Protein AF-W4K1B4-F1 (afdb_monomer)

Sequence (80 aa):
MYRMAVLAMCCSDTSLDIGKCVMLAIVHDLAEAQVGDIAPREGIPKAEKRRLEAEAMHNFVHEMLHDSPAAQKIHSLWQA

Secondary structure (DSSP, 8-state):
-HHHHHHHHT---TTS-HHHHHHHHHHTTTTHHHH----GGG---HHHHHHHHHHHHHIIIIIISTT-HHHHHHHHHHT-

Radius of gyration: 14.09 Å; Cα contacts (8 Å, |Δi|>4): 68; chains: 1; bounding box: 34×25×36 Å

Mean predicted aligned error: 2.71 Å

pLDDT: mean 96.11, std 2.52, range [85.81, 98.38]

Nearest PDB structures (foldseek):
  4l1j-assembly1_A  TM=9.220E-01  e=1.226E-04  Homo sapiens
  4l7w-assembly1_A-2  TM=9.230E-01  e=1.925E-04  Homo sapiens
  4dmb-assembly1_A  TM=9.059E-01  e=2.280E-04  Homo sapiens
  4l7e-assembly1_A  TM=9.037E-01  e=2.857E-04  Homo sapiens

Structure (mmCIF, N/CA/C/O backbone):
data_AF-W4K1B4-F1
#
_entry.id   AF-W4K1B4-F1
#
loop_
_atom_site.group_PDB
_atom_site.id
_atom_site.type_symbol
_atom_site.label_atom_id
_atom_site.label_alt_id
_atom_site.label_comp_id
_atom_site.label_asym_id
_atom_site.label_entity_id
_atom_site.label_seq_id
_atom_site.pdbx_PDB_ins_code
_atom_site.Cartn_x
_atom_site.Cartn_y
_atom_site.Cartn_z
_atom_site.occupancy
_atom_site.B_iso_or_equiv
_atom_site.auth_seq_id
_atom_site.auth_comp_id
_atom_site.auth_asym_id
_atom_site.auth_atom_id
_atom_site.pdbx_PDB_model_num
ATOM 1 N N . MET A 1 1 ? 6.854 4.402 4.024 1.00 89.69 1 MET A N 1
ATOM 2 C CA . MET A 1 1 ? 6.704 3.930 2.622 1.00 89.69 1 MET A CA 1
ATOM 3 C C . MET A 1 1 ? 7.967 4.104 1.750 1.00 89.69 1 MET A C 1
ATOM 5 O O . MET A 1 1 ? 8.630 3.106 1.513 1.00 89.69 1 MET A O 1
ATOM 9 N N . TYR A 1 2 ? 8.398 5.309 1.324 1.00 95.69 2 TYR A N 1
ATOM 10 C CA . TYR A 1 2 ? 9.524 5.480 0.358 1.00 95.69 2 TYR A CA 1
ATOM 11 C C . TYR A 1 2 ? 10.834 4.754 0.724 1.00 95.69 2 TYR A C 1
ATOM 13 O O . TYR A 1 2 ? 11.399 4.027 -0.088 1.00 95.69 2 TYR A O 1
ATOM 21 N N . ARG A 1 3 ? 11.308 4.895 1.969 1.00 97.62 3 ARG A N 1
ATOM 22 C CA . ARG A 1 3 ? 12.532 4.211 2.427 1.00 97.62 3 ARG A CA 1
ATOM 23 C C . ARG A 1 3 ? 12.411 2.685 2.350 1.00 97.62 3 ARG A C 1
ATOM 25 O O . ARG A 1 3 ? 13.391 2.031 2.025 1.00 97.62 3 ARG A O 1
ATOM 32 N N . MET A 1 4 ? 11.226 2.131 2.615 1.00 97.44 4 MET A N 1
ATOM 33 C CA . MET A 1 4 ? 10.978 0.686 2.527 1.00 97.44 4 MET A CA 1
ATOM 34 C C . MET A 1 4 ? 11.023 0.209 1.077 1.00 97.44 4 ME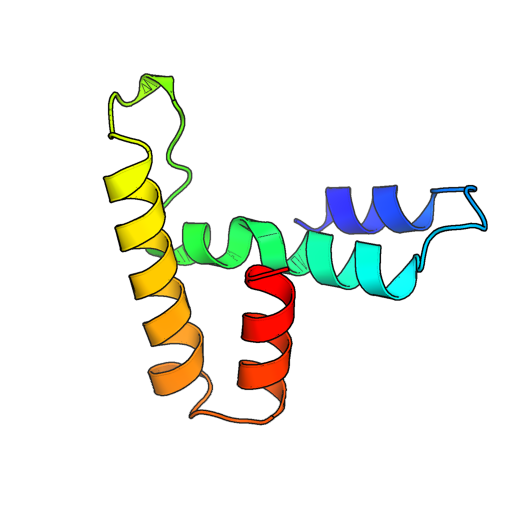T A C 1
ATOM 36 O O . MET A 1 4 ? 11.643 -0.808 0.794 1.00 97.44 4 MET A O 1
ATOM 40 N N . ALA A 1 5 ? 10.456 0.984 0.150 1.00 97.75 5 ALA A N 1
ATOM 41 C CA . ALA A 1 5 ? 10.565 0.706 -1.278 1.00 97.75 5 ALA A CA 1
ATOM 42 C C . ALA A 1 5 ? 12.029 0.708 -1.751 1.00 97.75 5 ALA A C 1
ATOM 44 O O . ALA A 1 5 ? 12.440 -0.197 -2.470 1.00 97.75 5 AL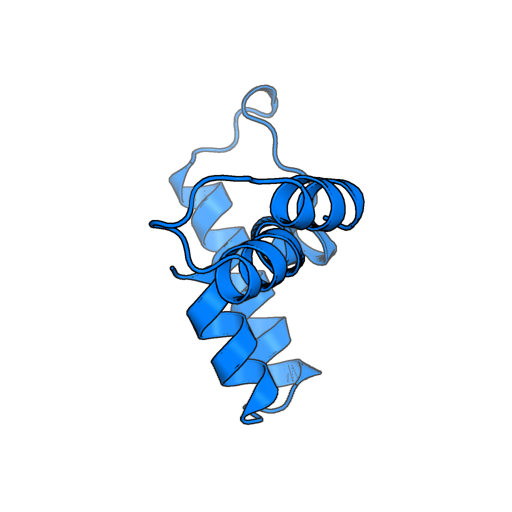A A O 1
ATOM 45 N N . VAL A 1 6 ? 12.845 1.662 -1.284 1.00 97.94 6 VAL A N 1
ATOM 46 C CA . VAL A 1 6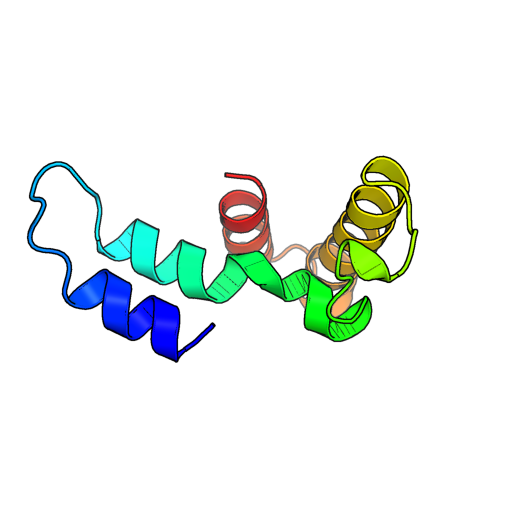 ? 14.291 1.674 -1.570 1.00 97.94 6 VAL A CA 1
ATOM 47 C C . VAL A 1 6 ? 14.990 0.432 -1.018 1.00 97.94 6 VAL A C 1
ATOM 49 O O . VAL A 1 6 ? 15.774 -0.180 -1.733 1.00 97.94 6 VAL A O 1
ATOM 52 N N . LEU A 1 7 ? 14.680 0.017 0.212 1.00 97.56 7 LEU A N 1
ATOM 53 C CA . LEU A 1 7 ? 15.250 -1.206 0.785 1.00 97.56 7 LEU A CA 1
ATOM 54 C C . LEU A 1 7 ? 14.818 -2.468 0.026 1.00 97.56 7 LEU A C 1
ATOM 56 O O . LEU A 1 7 ? 15.641 -3.359 -0.163 1.00 97.56 7 LEU A O 1
ATOM 60 N N . ALA A 1 8 ? 13.572 -2.532 -0.454 1.00 97.38 8 ALA A N 1
ATOM 61 C CA . ALA A 1 8 ? 13.090 -3.645 -1.269 1.00 97.38 8 ALA A CA 1
ATOM 62 C C . ALA A 1 8 ? 13.901 -3.795 -2.569 1.00 97.38 8 ALA A C 1
ATOM 64 O O . ALA A 1 8 ? 14.236 -4.914 -2.946 1.00 97.38 8 ALA A O 1
ATOM 65 N N . MET A 1 9 ? 14.299 -2.685 -3.206 1.00 97.31 9 MET A N 1
ATOM 66 C CA . MET A 1 9 ? 15.173 -2.713 -4.391 1.00 97.31 9 MET A CA 1
ATOM 67 C C . MET A 1 9 ? 16.578 -3.260 -4.108 1.00 97.31 9 MET A C 1
ATOM 69 O O . MET A 1 9 ? 17.251 -3.715 -5.028 1.00 97.31 9 MET A O 1
ATOM 73 N N . CYS A 1 10 ? 17.043 -3.197 -2.859 1.00 97.38 10 CYS A N 1
ATOM 74 C CA . CYS A 1 10 ? 18.358 -3.701 -2.463 1.00 97.38 10 CYS A CA 1
ATOM 75 C C . CYS A 1 10 ? 18.352 -5.200 -2.119 1.00 97.38 10 CYS A C 1
ATOM 77 O O . CYS A 1 10 ? 19.401 -5.740 -1.768 1.00 97.38 10 CYS A O 1
ATOM 79 N N . CYS A 1 11 ? 17.199 -5.873 -2.176 1.00 96.44 11 CYS A N 1
ATOM 80 C CA . CYS A 1 11 ? 17.108 -7.299 -1.893 1.00 96.44 11 CYS A CA 1
ATOM 81 C C . CYS A 1 11 ? 17.770 -8.118 -3.014 1.00 96.44 11 CYS A C 1
ATOM 83 O O . CYS A 1 11 ? 17.494 -7.916 -4.194 1.00 96.44 11 CYS A O 1
ATOM 85 N N . SER A 1 12 ? 18.646 -9.049 -2.634 1.00 96.19 12 SER A N 1
ATOM 86 C CA . SER A 1 12 ? 19.370 -9.937 -3.552 1.00 96.19 12 SER A CA 1
ATOM 87 C C . SER A 1 12 ? 18.731 -11.321 -3.704 1.00 96.19 12 SER A C 1
ATOM 89 O O . SER A 1 12 ? 19.282 -12.171 -4.402 1.00 96.19 12 SER A O 1
ATOM 91 N N . ASP A 1 13 ? 17.595 -11.565 -3.046 1.00 96.81 13 ASP A N 1
ATOM 92 C CA . ASP A 1 13 ? 16.874 -12.830 -3.141 1.00 96.81 13 ASP A CA 1
ATOM 93 C C . ASP A 1 13 ? 16.183 -12.940 -4.506 1.00 96.81 13 ASP A C 1
ATOM 95 O O . ASP A 1 13 ? 15.230 -12.222 -4.810 1.00 96.81 13 ASP A O 1
ATOM 99 N N . THR A 1 14 ? 16.675 -13.855 -5.337 1.00 93.56 14 THR A N 1
ATOM 100 C CA . THR A 1 14 ? 16.182 -14.072 -6.700 1.00 93.56 14 THR A CA 1
ATOM 101 C C . THR A 1 14 ? 14.876 -14.860 -6.757 1.00 93.56 14 THR A C 1
ATOM 103 O O . THR A 1 14 ? 14.293 -14.979 -7.834 1.00 93.56 14 THR A O 1
ATOM 106 N N . SER A 1 15 ? 14.398 -15.394 -5.628 1.00 97.56 15 SER A N 1
ATOM 107 C CA . SER A 1 15 ? 13.093 -16.055 -5.544 1.00 97.56 15 SER A CA 1
ATOM 108 C C . SER A 1 15 ? 11.925 -15.068 -5.427 1.00 97.56 15 SER A C 1
ATOM 110 O O . SER A 1 15 ? 10.772 -15.456 -5.625 1.00 97.56 15 SER A O 1
ATOM 112 N N . LEU A 1 16 ? 12.209 -13.795 -5.130 1.00 96.38 16 LEU A N 1
ATOM 113 C CA . LEU A 1 16 ? 11.209 -12.753 -4.928 1.00 96.38 16 LEU A CA 1
ATOM 114 C C . LEU A 1 16 ? 10.990 -11.907 -6.188 1.00 96.38 16 LEU A C 1
ATOM 116 O O . LEU A 1 16 ? 11.926 -11.523 -6.888 1.00 96.38 16 LEU A O 1
ATOM 120 N N . ASP A 1 17 ? 9.735 -11.522 -6.424 1.00 97.25 17 ASP A N 1
ATOM 121 C CA . ASP A 1 17 ? 9.409 -10.454 -7.370 1.00 97.25 17 ASP A CA 1
ATOM 122 C C . ASP A 1 17 ? 9.659 -9.093 -6.705 1.00 97.25 17 ASP A C 1
ATOM 124 O O . ASP A 1 17 ? 8.795 -8.535 -6.021 1.00 97.25 17 ASP A O 1
ATOM 128 N N . ILE A 1 18 ? 10.859 -8.551 -6.920 1.00 97.69 18 ILE A N 1
ATOM 129 C CA . ILE A 1 18 ? 11.276 -7.256 -6.367 1.00 97.69 18 ILE A CA 1
ATOM 130 C C . ILE A 1 18 ? 10.347 -6.121 -6.809 1.00 97.69 18 ILE A C 1
ATOM 132 O O . ILE A 1 18 ? 10.039 -5.235 -6.012 1.00 97.69 18 ILE A O 1
ATOM 136 N N . GLY A 1 19 ? 9.849 -6.153 -8.049 1.00 96.88 19 GLY A N 1
ATOM 137 C CA . GLY A 1 19 ? 8.914 -5.146 -8.547 1.00 96.88 19 GLY A CA 1
ATOM 138 C C . GLY A 1 19 ? 7.616 -5.151 -7.744 1.00 96.88 19 GLY A C 1
ATOM 139 O O . GLY A 1 19 ? 7.134 -4.095 -7.322 1.00 96.88 19 GLY A O 1
ATOM 140 N N . LYS A 1 20 ? 7.086 -6.343 -7.454 1.00 96.88 20 LYS A N 1
ATOM 141 C CA . LYS A 1 20 ? 5.932 -6.507 -6.564 1.00 96.88 20 LYS A CA 1
ATOM 142 C C . LYS A 1 20 ? 6.241 -6.061 -5.136 1.00 96.88 20 LYS A C 1
ATOM 144 O O . LYS A 1 20 ? 5.434 -5.328 -4.569 1.00 96.88 20 LYS A O 1
ATOM 149 N N . CYS A 1 21 ? 7.394 -6.420 -4.570 1.00 97.44 21 CYS A N 1
ATOM 150 C CA . CYS A 1 21 ? 7.796 -5.987 -3.226 1.00 97.44 21 CYS A CA 1
ATOM 151 C C . CYS A 1 21 ? 7.877 -4.460 -3.100 1.00 97.44 21 CYS A C 1
ATOM 153 O O . CYS A 1 21 ? 7.401 -3.897 -2.116 1.00 97.44 21 CYS A O 1
ATOM 155 N N . VAL A 1 22 ? 8.425 -3.777 -4.108 1.00 97.88 22 VAL A N 1
ATOM 156 C CA . VAL A 1 22 ? 8.463 -2.310 -4.163 1.00 97.88 22 VAL A CA 1
ATOM 157 C C . VAL A 1 22 ? 7.047 -1.735 -4.192 1.00 97.88 22 VAL A C 1
ATOM 159 O O . VAL A 1 22 ? 6.747 -0.828 -3.418 1.00 97.88 22 VAL A O 1
ATOM 162 N N . MET A 1 23 ? 6.157 -2.275 -5.033 1.00 97.88 23 MET A N 1
ATOM 163 C CA . MET A 1 23 ? 4.761 -1.826 -5.094 1.00 97.88 23 MET A CA 1
ATOM 164 C C . MET A 1 23 ? 4.033 -2.022 -3.755 1.00 97.88 23 MET A C 1
ATOM 166 O O . MET A 1 23 ? 3.374 -1.093 -3.295 1.00 97.88 23 MET A O 1
ATOM 170 N N . LEU A 1 24 ? 4.203 -3.175 -3.097 1.00 97.50 24 LEU A N 1
ATOM 171 C CA . LEU A 1 24 ? 3.650 -3.449 -1.763 1.00 97.50 24 LEU A CA 1
ATOM 172 C C . LEU A 1 24 ? 4.180 -2.463 -0.716 1.00 97.50 24 LEU A C 1
ATOM 174 O O . LEU A 1 24 ? 3.404 -1.867 0.023 1.00 97.50 24 LEU A O 1
ATOM 178 N N . ALA A 1 25 ? 5.492 -2.215 -0.697 1.00 97.69 25 ALA A N 1
ATOM 179 C CA . ALA A 1 25 ? 6.111 -1.283 0.245 1.00 97.69 25 ALA A CA 1
ATOM 180 C C . ALA A 1 25 ? 5.592 0.160 0.098 1.00 97.69 25 ALA A C 1
ATOM 182 O O . ALA A 1 25 ? 5.592 0.925 1.068 1.00 97.69 25 ALA A O 1
ATOM 183 N N . ILE A 1 26 ? 5.141 0.542 -1.100 1.00 96.94 26 ILE A N 1
ATOM 184 C CA . ILE A 1 26 ? 4.511 1.840 -1.344 1.00 96.94 26 ILE A CA 1
ATOM 185 C C . ILE A 1 26 ? 3.076 1.893 -0.813 1.00 96.94 26 ILE A C 1
ATOM 187 O O . ILE A 1 26 ? 2.684 2.957 -0.350 1.00 96.94 26 ILE A O 1
ATOM 191 N N . VAL A 1 27 ? 2.309 0.798 -0.846 1.00 96.88 27 VAL A N 1
ATOM 192 C CA . VAL A 1 27 ? 0.875 0.835 -0.497 1.00 96.88 27 VAL A CA 1
ATOM 193 C C . VAL A 1 27 ? 0.515 0.243 0.868 1.00 96.88 27 VAL A C 1
ATOM 195 O O . VAL A 1 27 ? -0.600 0.479 1.314 1.00 96.88 27 VAL A O 1
ATOM 198 N N . HIS A 1 28 ? 1.403 -0.505 1.536 1.00 95.75 28 HIS A N 1
ATOM 199 C CA . HIS A 1 2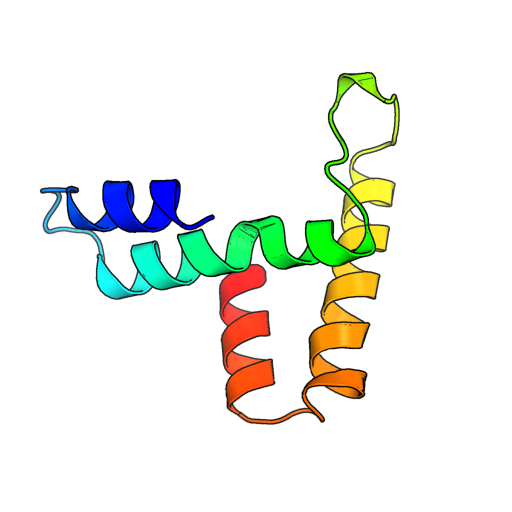8 ? 1.049 -1.267 2.749 1.00 95.75 28 HIS A CA 1
ATOM 200 C C . HIS A 1 28 ? 0.417 -0.418 3.867 1.00 95.75 28 HIS A C 1
ATOM 202 O O . HIS A 1 28 ? -0.615 -0.806 4.407 1.00 95.75 28 HIS A O 1
ATOM 208 N N . ASP A 1 29 ? 0.962 0.774 4.117 1.00 96.25 29 ASP A N 1
ATOM 209 C CA . ASP A 1 29 ? 0.468 1.720 5.129 1.00 96.25 29 ASP A CA 1
ATOM 210 C C . ASP A 1 29 ? -0.370 2.855 4.512 1.00 96.25 29 ASP A C 1
ATOM 212 O O . ASP A 1 29 ? -0.518 3.928 5.094 1.00 96.25 29 ASP A O 1
ATOM 216 N N . LEU A 1 30 ? -0.906 2.680 3.297 1.00 96.31 30 LEU A N 1
ATOM 217 C CA . LEU A 1 30 ? -1.624 3.761 2.612 1.00 96.31 30 LEU A CA 1
ATOM 218 C C . LEU A 1 30 ? -2.832 4.252 3.426 1.00 96.31 30 LEU A C 1
ATOM 220 O O . LEU A 1 30 ? -3.078 5.455 3.485 1.00 96.31 30 LEU A O 1
ATOM 224 N N . ALA A 1 31 ? -3.535 3.338 4.103 1.00 97.38 31 ALA A N 1
ATOM 225 C CA . ALA A 1 31 ? -4.677 3.645 4.962 1.00 97.38 31 ALA A CA 1
ATOM 226 C C . ALA A 1 31 ? -4.346 4.624 6.109 1.00 97.38 31 ALA A C 1
ATOM 228 O O . ALA A 1 31 ? -5.215 5.391 6.534 1.00 97.38 31 ALA A O 1
ATOM 229 N N . GLU A 1 32 ? -3.092 4.667 6.573 1.00 96.25 32 GLU A N 1
ATOM 230 C CA . GLU A 1 32 ? -2.648 5.567 7.648 1.00 96.25 32 GLU A CA 1
ATOM 231 C C . GLU A 1 32 ? -2.722 7.045 7.247 1.00 96.25 32 GLU A C 1
ATOM 233 O O . GLU A 1 32 ? -2.775 7.915 8.113 1.00 96.25 32 GLU A O 1
ATOM 238 N N . ALA A 1 33 ? -2.805 7.350 5.947 1.00 96.00 33 ALA A N 1
ATOM 239 C CA . ALA A 1 33 ? -3.032 8.712 5.472 1.00 96.00 33 ALA A CA 1
ATOM 240 C C . ALA A 1 33 ? -4.372 9.299 5.957 1.00 96.00 33 ALA A C 1
ATOM 242 O O . ALA A 1 33 ? -4.486 10.517 6.087 1.00 96.00 33 ALA A O 1
ATOM 243 N N . GLN A 1 34 ? -5.371 8.450 6.230 1.00 96.62 34 GLN A N 1
ATOM 244 C CA . GLN A 1 34 ? -6.671 8.858 6.772 1.00 96.62 34 GLN A CA 1
ATOM 245 C C . GLN A 1 34 ? -6.873 8.386 8.217 1.00 96.62 34 GLN A C 1
ATOM 247 O O . GLN A 1 34 ? -7.407 9.136 9.030 1.00 96.62 34 GLN A O 1
ATOM 252 N N . VAL A 1 35 ? -6.454 7.161 8.545 1.00 95.88 35 VAL A N 1
ATOM 253 C CA . VAL A 1 35 ? -6.654 6.562 9.878 1.00 95.88 35 VAL A CA 1
ATOM 254 C C . VAL A 1 35 ? -5.628 7.060 10.905 1.00 95.88 35 VAL A C 1
ATOM 256 O O . VAL A 1 35 ? -5.923 7.097 12.098 1.00 95.88 35 VAL A O 1
ATOM 259 N N . GLY A 1 36 ? -4.443 7.477 10.450 1.00 94.12 36 GLY A N 1
ATOM 260 C CA . GLY A 1 36 ? -3.266 7.680 11.292 1.00 94.12 36 GLY A CA 1
ATOM 261 C C . GLY A 1 36 ? -2.513 6.375 11.585 1.00 94.12 36 GLY A C 1
ATOM 262 O O . GLY A 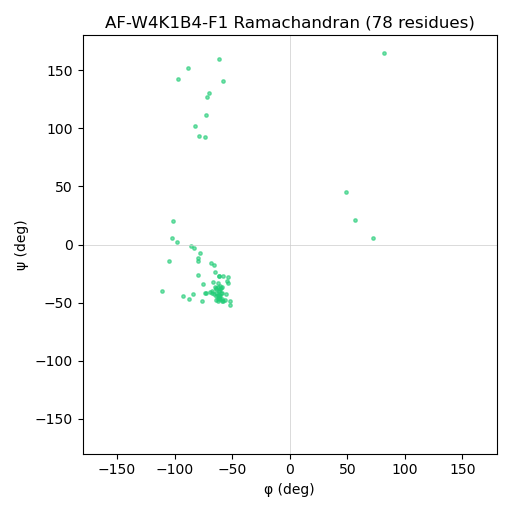1 36 ? -3.033 5.279 11.373 1.00 94.12 36 GLY A O 1
ATOM 263 N N . ASP A 1 37 ? -1.278 6.504 12.077 1.00 94.12 37 ASP A N 1
ATOM 264 C CA . ASP A 1 37 ? -0.442 5.380 12.529 1.00 94.12 37 ASP A CA 1
ATOM 265 C C . ASP A 1 37 ? -0.969 4.849 13.870 1.00 94.12 37 ASP A C 1
ATOM 267 O O . ASP A 1 37 ? -0.628 5.375 14.935 1.00 94.12 37 ASP A O 1
ATOM 271 N N . ILE A 1 38 ? -1.848 3.837 13.806 1.00 91.19 38 ILE A N 1
ATOM 272 C CA . ILE A 1 38 ? -2.397 3.189 15.000 1.00 91.19 38 ILE A CA 1
ATOM 273 C C . ILE A 1 38 ? -1.412 2.143 15.531 1.00 91.19 38 ILE A C 1
ATOM 275 O O . ILE A 1 38 ? -1.355 0.999 15.059 1.00 91.19 38 ILE A O 1
ATOM 279 N N . ALA A 1 39 ? -0.689 2.498 16.586 1.00 90.19 39 ALA A N 1
ATOM 280 C CA . ALA A 1 39 ? 0.288 1.635 17.231 1.00 90.19 39 ALA A CA 1
ATOM 281 C C . ALA A 1 39 ? -0.351 0.755 18.328 1.00 90.19 39 ALA A C 1
ATOM 283 O O . ALA A 1 39 ? -1.278 1.179 19.021 1.00 90.19 39 ALA A O 1
ATOM 284 N N . PRO A 1 40 ? 0.194 -0.448 18.624 1.00 87.38 40 PRO A N 1
ATOM 285 C CA . PRO A 1 40 ? -0.354 -1.339 19.658 1.00 87.38 40 PRO A CA 1
ATOM 286 C C . PRO A 1 40 ? -0.526 -0.703 21.048 1.00 87.38 40 PRO A C 1
ATOM 288 O O . PRO A 1 40 ? -1.393 -1.111 21.818 1.00 87.38 40 PRO A O 1
ATOM 291 N N . ARG A 1 41 ? 0.293 0.306 21.374 1.00 91.88 41 ARG A N 1
ATOM 292 C CA . ARG A 1 41 ? 0.249 1.043 22.649 1.00 91.88 41 ARG A CA 1
ATOM 293 C C . ARG A 1 41 ? -1.005 1.905 22.831 1.00 91.88 41 ARG A C 1
ATOM 295 O O . ARG A 1 41 ? -1.269 2.334 23.946 1.00 91.88 41 ARG A O 1
ATOM 302 N N . GLU A 1 42 ? -1.748 2.179 21.765 1.00 90.25 42 GLU A N 1
ATOM 303 C CA . GLU A 1 42 ? -2.945 3.029 21.805 1.00 90.25 42 GLU A CA 1
ATOM 304 C C . GLU A 1 42 ? -4.194 2.266 22.257 1.00 90.25 42 GLU A C 1
ATOM 306 O O . GLU A 1 42 ? -5.256 2.854 22.429 1.00 90.25 42 GLU A O 1
ATOM 311 N N . GLY A 1 43 ? -4.075 0.954 22.492 1.00 92.00 43 GLY A N 1
ATOM 312 C CA . GLY A 1 43 ? -5.142 0.147 23.084 1.00 92.00 43 GLY A CA 1
ATOM 313 C C . GLY A 1 43 ? -6.324 -0.124 22.151 1.00 92.00 43 GLY A C 1
ATOM 314 O O . GLY A 1 43 ? -7.303 -0.733 22.582 1.00 92.00 43 GLY A O 1
ATOM 315 N N . ILE A 1 44 ? -6.241 0.275 20.879 1.00 92.69 44 ILE A N 1
ATOM 316 C CA . ILE A 1 44 ? -7.266 -0.018 19.876 1.00 92.69 44 ILE A CA 1
ATOM 317 C C . ILE A 1 44 ? -7.212 -1.515 19.521 1.00 92.69 44 ILE A C 1
ATOM 319 O O . ILE A 1 44 ? -6.148 -2.034 19.161 1.00 92.69 44 ILE A O 1
ATOM 323 N N . PRO A 1 45 ? -8.341 -2.247 19.593 1.00 95.12 45 PRO A N 1
ATOM 324 C CA . PRO A 1 45 ? -8.385 -3.647 19.196 1.00 95.12 45 PRO A CA 1
ATOM 325 C C . PRO A 1 45 ? -7.962 -3.840 17.735 1.00 95.12 45 PRO A C 1
ATOM 327 O O . PRO A 1 45 ? -8.390 -3.101 16.851 1.00 95.12 45 PRO A O 1
ATOM 330 N N . LYS A 1 46 ? -7.209 -4.910 17.441 1.00 92.38 46 LYS A N 1
ATOM 331 C CA . LYS A 1 46 ? -6.773 -5.239 16.066 1.00 92.38 46 LYS A CA 1
ATOM 332 C C . LYS A 1 46 ? -7.928 -5.315 15.059 1.00 92.38 46 LYS A C 1
ATOM 334 O O . LYS A 1 46 ? -7.738 -5.028 13.884 1.00 92.38 46 LYS A O 1
ATOM 339 N N . ALA A 1 47 ? -9.109 -5.752 15.499 1.00 95.31 47 ALA A N 1
ATOM 340 C CA . ALA A 1 47 ? -10.296 -5.801 14.650 1.00 95.31 47 ALA A CA 1
ATOM 341 C C . ALA A 1 47 ? -10.787 -4.398 14.265 1.00 95.31 47 ALA A C 1
ATOM 343 O O . ALA A 1 47 ? -11.124 -4.188 13.105 1.00 95.31 47 ALA A O 1
ATOM 344 N N . GLU A 1 48 ? -10.756 -3.449 15.203 1.00 95.62 48 GLU A N 1
ATOM 345 C CA . GLU A 1 48 ? -11.178 -2.071 14.954 1.00 95.62 48 GLU A CA 1
ATOM 346 C C . GLU A 1 48 ? -10.164 -1.322 14.088 1.00 95.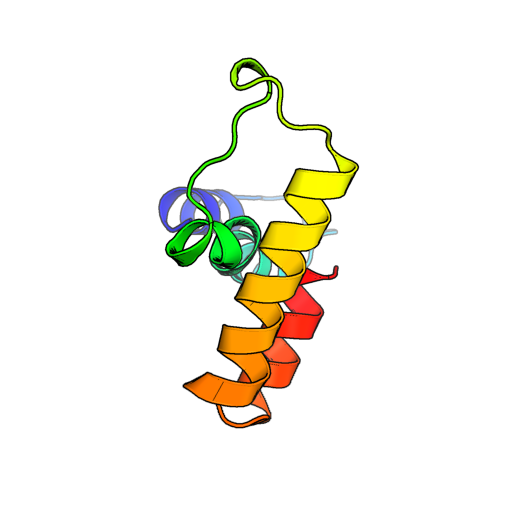62 48 GLU A C 1
ATOM 348 O O . GLU A 1 48 ? -10.567 -0.688 13.120 1.00 95.62 48 GLU A O 1
ATOM 353 N N . LYS A 1 49 ? -8.854 -1.500 14.334 1.00 95.00 49 LYS A N 1
ATOM 354 C CA . LYS A 1 49 ? -7.798 -0.990 13.437 1.00 95.00 49 LYS A CA 1
ATOM 355 C C . LYS A 1 49 ? -8.048 -1.431 11.991 1.00 95.00 49 LYS A C 1
ATOM 357 O O . LYS A 1 49 ? -8.148 -0.596 11.103 1.00 95.00 49 LYS A O 1
ATOM 362 N N . ARG A 1 50 ? -8.255 -2.735 11.772 1.00 94.62 50 ARG A N 1
ATOM 363 C CA . ARG A 1 50 ? -8.525 -3.278 10.431 1.00 94.62 50 ARG A CA 1
ATOM 364 C C . ARG A 1 50 ? -9.812 -2.740 9.809 1.00 94.62 50 ARG A C 1
ATOM 366 O O . ARG A 1 50 ? -9.852 -2.551 8.599 1.00 94.62 50 ARG A O 1
ATOM 373 N N . ARG A 1 51 ? -10.863 -2.514 10.607 1.00 97.56 51 ARG A N 1
ATOM 374 C CA . ARG A 1 51 ? -12.124 -1.932 10.124 1.00 97.56 51 ARG A CA 1
ATOM 375 C C . ARG A 1 51 ? -11.904 -0.504 9.622 1.00 97.56 51 ARG A C 1
ATOM 377 O O . ARG A 1 51 ? -12.331 -0.193 8.516 1.00 97.56 51 ARG A O 1
ATOM 384 N N . LEU A 1 52 ? -11.214 0.320 10.410 1.00 97.06 52 LEU A N 1
ATOM 385 C CA . LEU A 1 52 ? -10.880 1.703 10.061 1.00 97.06 52 LEU A CA 1
ATOM 386 C C . LEU A 1 52 ? -9.996 1.768 8.810 1.00 97.06 52 LEU A C 1
ATOM 388 O O . LEU A 1 52 ? -10.258 2.555 7.905 1.00 97.06 52 LEU A O 1
ATOM 392 N N . GLU A 1 53 ? -8.983 0.905 8.721 1.00 97.62 53 GLU A N 1
ATOM 393 C CA . GLU A 1 53 ? -8.102 0.835 7.551 1.00 97.62 53 GLU A CA 1
ATOM 394 C C . GLU A 1 53 ? -8.844 0.404 6.285 1.00 97.62 53 GLU A C 1
ATOM 396 O O . GLU A 1 53 ? -8.643 0.993 5.224 1.00 97.62 53 GLU A O 1
ATOM 401 N N . ALA A 1 54 ? -9.740 -0.581 6.392 1.00 97.25 54 ALA A N 1
ATOM 402 C CA . ALA A 1 54 ? -10.573 -1.011 5.274 1.00 97.25 54 ALA A CA 1
ATOM 403 C C . ALA A 1 54 ? -11.529 0.099 4.804 1.00 97.25 54 ALA A C 1
ATOM 405 O O . ALA A 1 54 ? -11.730 0.259 3.604 1.00 97.25 54 ALA A O 1
ATOM 406 N N . GLU A 1 55 ? -12.088 0.883 5.728 1.00 98.12 55 GLU A N 1
ATOM 407 C CA . GLU A 1 55 ? -12.949 2.030 5.415 1.00 98.12 55 GLU A CA 1
ATOM 408 C C . GLU A 1 55 ? -12.171 3.141 4.689 1.00 98.12 55 GLU A C 1
ATOM 410 O O . GLU A 1 55 ? -12.631 3.660 3.671 1.00 98.12 55 GLU A O 1
ATOM 415 N N . ALA A 1 56 ? -10.947 3.444 5.134 1.00 98.19 56 ALA A N 1
ATOM 416 C CA . ALA A 1 56 ? -10.065 4.385 4.444 1.00 98.19 56 ALA A CA 1
ATOM 417 C C . ALA A 1 56 ? -9.694 3.905 3.032 1.00 98.19 56 ALA A C 1
ATOM 419 O O . ALA A 1 56 ? -9.777 4.667 2.069 1.00 98.19 56 ALA A O 1
ATOM 420 N N . MET A 1 57 ? -9.347 2.625 2.879 1.00 98.12 57 MET A N 1
ATOM 421 C CA . MET A 1 57 ? -9.058 2.058 1.562 1.00 98.12 57 MET A CA 1
ATOM 422 C C . MET A 1 57 ? -10.288 2.051 0.652 1.00 98.12 57 MET A C 1
ATOM 424 O O . MET A 1 57 ? -10.149 2.326 -0.538 1.00 98.12 57 MET A O 1
ATOM 428 N N . HIS A 1 58 ? -11.485 1.802 1.190 1.00 98.00 58 HIS A N 1
ATOM 429 C CA . HIS A 1 58 ? -12.736 1.910 0.438 1.00 98.00 58 HIS A CA 1
ATOM 430 C C . HIS A 1 58 ? -12.921 3.327 -0.123 1.00 98.00 58 HIS A C 1
ATOM 432 O O . HIS A 1 58 ? -13.130 3.487 -1.325 1.00 98.00 58 HIS A O 1
ATOM 438 N N . ASN A 1 59 ? -12.746 4.356 0.710 1.00 98.19 59 ASN A N 1
ATOM 439 C CA . ASN A 1 59 ? -12.790 5.753 0.275 1.00 98.19 59 ASN A CA 1
ATOM 440 C C . ASN A 1 59 ? -11.768 6.041 -0.847 1.00 98.19 59 ASN A C 1
ATOM 442 O O . ASN A 1 59 ? -12.113 6.581 -1.900 1.00 98.19 59 ASN A O 1
ATOM 446 N N . PHE A 1 60 ? -10.513 5.612 -0.680 1.00 98.00 60 PHE A N 1
ATOM 447 C CA . PHE A 1 60 ? -9.472 5.834 -1.691 1.00 98.00 60 PHE A CA 1
ATOM 448 C C . PHE A 1 60 ? -9.798 5.167 -3.030 1.00 98.00 60 PHE A C 1
ATOM 450 O O . PHE A 1 60 ? -9.561 5.749 -4.088 1.00 98.00 60 PHE A O 1
ATOM 457 N N . VAL A 1 61 ? -10.342 3.951 -2.996 1.00 98.12 61 VAL A N 1
ATOM 458 C CA . VAL A 1 61 ? -10.612 3.154 -4.196 1.00 98.12 61 VAL A CA 1
ATOM 459 C C . VAL A 1 61 ? -11.854 3.652 -4.933 1.00 98.12 61 VAL A C 1
ATOM 461 O O . VAL A 1 61 ? -11.799 3.861 -6.147 1.00 98.12 61 VAL A O 1
ATOM 464 N N . HIS A 1 62 ? -12.951 3.865 -4.210 1.00 97.50 62 HIS A N 1
ATOM 465 C CA . HIS A 1 62 ? -14.260 4.139 -4.800 1.00 97.50 62 HIS A CA 1
ATOM 466 C C . HIS A 1 62 ? -14.535 5.635 -4.962 1.00 97.50 62 HIS A C 1
ATOM 468 O O . HIS A 1 62 ? -14.991 6.067 -6.020 1.00 97.50 62 HIS A O 1
ATOM 474 N N . GLU A 1 63 ? -14.226 6.450 -3.953 1.00 97.00 63 GLU A N 1
ATOM 475 C CA . GLU A 1 63 ? -14.557 7.877 -3.987 1.00 97.00 63 GLU A CA 1
ATOM 476 C C . GLU A 1 63 ? -13.461 8.700 -4.662 1.00 97.00 63 GLU A C 1
ATOM 478 O O . GLU A 1 63 ? -13.759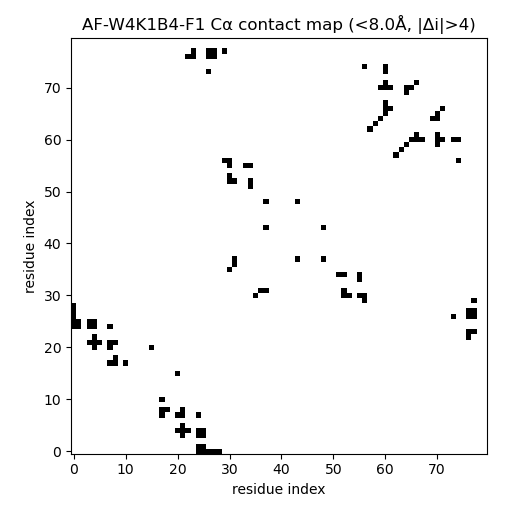 9.512 -5.534 1.00 97.00 63 GLU A O 1
ATOM 483 N N . MET A 1 64 ? -12.190 8.482 -4.305 1.00 97.00 64 MET A N 1
ATOM 484 C CA . MET A 1 64 ? -11.084 9.307 -4.815 1.00 97.00 64 MET A CA 1
ATOM 485 C C . MET A 1 64 ? -10.572 8.858 -6.185 1.00 97.00 64 MET A C 1
ATOM 487 O O . MET A 1 64 ? -10.267 9.688 -7.040 1.00 97.00 64 MET A O 1
ATOM 491 N N . LEU A 1 65 ? -10.429 7.547 -6.388 1.00 97.38 65 LEU A N 1
ATOM 492 C CA . LEU A 1 65 ? -9.889 6.974 -7.626 1.00 97.38 65 LEU A CA 1
ATOM 493 C C . LEU A 1 65 ? -10.969 6.405 -8.555 1.00 97.38 65 LEU A C 1
ATOM 495 O O . LEU A 1 65 ? -10.622 5.830 -9.594 1.00 97.38 65 LEU A O 1
ATOM 499 N N . HIS A 1 66 ? -12.245 6.588 -8.198 1.00 97.25 66 HIS A N 1
ATOM 500 C CA . HIS A 1 66 ? -13.424 6.285 -9.013 1.00 97.25 66 HIS A CA 1
ATOM 501 C C . HIS A 1 66 ? -13.412 4.883 -9.630 1.00 97.25 66 HIS A C 1
ATOM 503 O O . HIS A 1 66 ? -13.654 4.729 -10.828 1.00 97.25 66 HIS A O 1
ATOM 509 N N . ASP A 1 67 ? -13.059 3.864 -8.840 1.00 97.25 67 ASP A N 1
ATOM 510 C CA . ASP A 1 67 ? -13.029 2.465 -9.283 1.00 97.25 67 ASP A CA 1
ATOM 511 C C . ASP A 1 67 ? -12.144 2.200 -10.513 1.00 97.25 67 ASP A C 1
ATOM 513 O O . ASP A 1 67 ? -12.283 1.189 -11.207 1.00 97.25 67 ASP A O 1
ATOM 517 N N . SER A 1 68 ? -11.194 3.095 -10.790 1.00 98.38 68 SER A N 1
ATOM 518 C CA . SER A 1 68 ? -10.30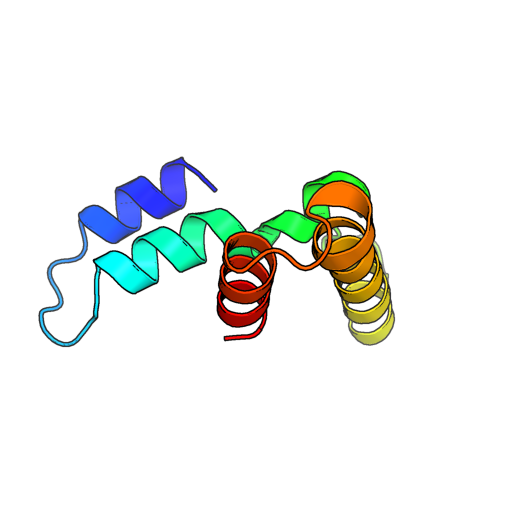8 2.968 -11.940 1.00 98.38 68 SER A CA 1
ATOM 519 C C . SER A 1 68 ? -9.462 1.686 -11.873 1.00 98.38 68 SER A C 1
ATOM 521 O O . SER A 1 68 ? -9.197 1.153 -10.791 1.00 98.38 68 SER A O 1
ATOM 523 N N . PRO A 1 69 ? -8.921 1.203 -13.007 1.00 98.25 69 PRO A N 1
ATOM 524 C CA . PRO A 1 69 ? -8.004 0.060 -13.001 1.00 98.25 69 PRO A CA 1
ATOM 525 C C . 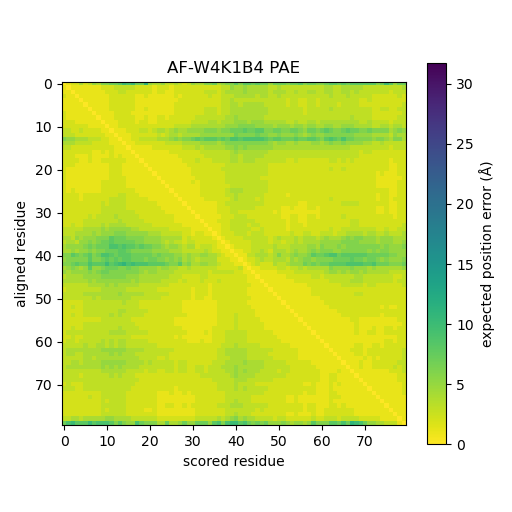PRO A 1 69 ? -6.796 0.250 -12.068 1.00 98.25 69 PRO A C 1
ATOM 527 O O . PRO A 1 69 ? -6.299 -0.712 -11.482 1.00 98.25 69 PRO A O 1
ATOM 530 N N . ALA A 1 70 ? -6.337 1.495 -11.896 1.00 97.00 70 ALA A N 1
ATOM 531 C CA . ALA A 1 70 ? -5.289 1.834 -10.940 1.00 97.00 70 ALA A CA 1
ATOM 532 C C . ALA A 1 70 ? -5.758 1.655 -9.486 1.00 97.00 70 ALA A C 1
ATOM 534 O O . ALA A 1 70 ? -5.016 1.087 -8.686 1.00 97.00 70 ALA A O 1
ATOM 535 N N . ALA A 1 71 ? -6.989 2.069 -9.166 1.00 97.62 71 ALA A N 1
ATOM 536 C CA . ALA A 1 71 ? -7.615 1.857 -7.861 1.00 97.62 71 ALA A CA 1
ATOM 537 C C . ALA A 1 71 ? -7.690 0.366 -7.511 1.00 97.62 71 ALA A C 1
ATOM 539 O O . ALA A 1 71 ? -7.230 -0.051 -6.450 1.00 97.62 71 ALA A O 1
ATOM 540 N N . GLN A 1 72 ? -8.176 -0.451 -8.451 1.00 97.75 72 GLN A N 1
ATOM 541 C CA . GLN A 1 72 ? -8.273 -1.902 -8.278 1.00 97.75 72 GLN A CA 1
ATOM 542 C C . GLN A 1 72 ? -6.895 -2.540 -8.072 1.00 97.75 72 GLN A C 1
ATOM 544 O O . GLN A 1 72 ? -6.723 -3.398 -7.205 1.00 97.75 72 GLN A O 1
ATOM 549 N N . LYS A 1 73 ? -5.876 -2.076 -8.810 1.00 97.12 73 LYS A N 1
ATOM 550 C CA . LYS A 1 73 ? -4.493 -2.524 -8.610 1.00 97.12 73 LYS A CA 1
ATOM 551 C C . LYS A 1 73 ? -3.982 -2.175 -7.209 1.00 97.12 73 LYS A C 1
ATOM 553 O O . LYS A 1 73 ? -3.445 -3.057 -6.543 1.00 97.12 73 LYS A O 1
ATOM 558 N N . ILE A 1 74 ? -4.160 -0.935 -6.751 1.00 97.44 74 ILE A N 1
ATOM 559 C CA . ILE A 1 74 ? -3.755 -0.496 -5.404 1.00 97.44 74 ILE A CA 1
ATOM 560 C C . ILE A 1 74 ? -4.451 -1.334 -4.329 1.00 97.44 74 ILE A C 1
ATOM 562 O O . ILE A 1 74 ? -3.783 -1.843 -3.434 1.00 97.44 74 ILE A O 1
ATOM 566 N N . HIS A 1 75 ? -5.763 -1.541 -4.454 1.00 97.56 75 HIS A N 1
ATOM 567 C CA . HIS A 1 75 ? -6.535 -2.342 -3.509 1.00 97.56 75 HIS A CA 1
ATOM 568 C C . HIS A 1 75 ? -6.046 -3.793 -3.456 1.00 97.56 75 HIS A C 1
ATOM 570 O O . HIS A 1 75 ? -5.789 -4.319 -2.377 1.00 97.56 75 HIS A O 1
ATOM 576 N N . SER A 1 76 ? -5.825 -4.415 -4.620 1.00 97.50 76 SER A N 1
ATOM 577 C CA . SER A 1 76 ? -5.316 -5.790 -4.704 1.00 97.50 76 SER A CA 1
ATOM 578 C C . SER A 1 76 ? -3.921 -5.957 -4.094 1.00 97.50 76 SER A C 1
ATOM 580 O O . SER A 1 76 ? -3.623 -7.004 -3.533 1.00 97.50 76 SER A O 1
ATOM 582 N N . LEU A 1 77 ? -3.070 -4.928 -4.187 1.00 97.25 77 LEU A N 1
ATOM 583 C CA . LEU A 1 77 ? -1.754 -4.917 -3.553 1.00 97.25 77 LEU A CA 1
ATOM 584 C C . LEU A 1 77 ? -1.865 -4.737 -2.038 1.00 97.25 77 LEU A C 1
ATOM 586 O O . LEU A 1 77 ? -1.158 -5.411 -1.306 1.00 97.25 77 LEU A O 1
ATOM 590 N N . TRP A 1 78 ? -2.745 -3.857 -1.561 1.00 97.12 78 TRP A N 1
ATOM 591 C CA . TRP A 1 78 ? -2.935 -3.636 -0.127 1.00 97.12 78 TRP A CA 1
ATOM 592 C C . TRP A 1 78 ? -3.532 -4.860 0.593 1.00 97.12 78 TRP A C 1
ATOM 594 O O . TRP A 1 78 ? -3.208 -5.112 1.748 1.00 97.12 78 TRP A O 1
ATOM 604 N N . GLN A 1 79 ? -4.372 -5.643 -0.091 1.00 94.19 79 GLN A N 1
ATOM 605 C CA . GLN A 1 79 ? -4.966 -6.871 0.453 1.00 94.19 79 GLN A CA 1
ATOM 606 C C . GLN A 1 79 ? -4.041 -8.105 0.430 1.00 94.19 79 GLN A C 1
ATOM 608 O O . GLN A 1 79 ? -4.419 -9.132 0.997 1.00 94.19 79 GLN A O 1
ATOM 613 N N . ALA A 1 80 ? -2.900 -8.040 -0.269 1.00 85.81 80 ALA A N 1
ATOM 614 C CA . ALA A 1 80 ? -1.998 -9.175 -0.501 1.00 85.81 80 ALA A CA 1
ATOM 615 C C . ALA A 1 80 ? -1.137 -9.517 0.722 1.00 85.81 80 ALA A C 1
ATOM 617 O O . ALA A 1 80 ? -0.941 -10.734 0.948 1.00 85.81 80 ALA A O 1
#

Foldseek 3Di:
DVVQLVVLVVDPDPVDPSVLSSLLSVQQCVLCVPVNDDDVVVVDDPVVVVVSSVVSLCCCLCVVVNVDPVSVVSVVSNVD

InterPro domains:
  IPR006674 HD domain [PF13023] (1-79)
  IPR039356 5'-deoxynucleotidase YfbR/HDDC2 [PTHR11845] (1-79)

Solvent-accessible surface area (backbone atoms only — not comparable to full-atom values): 4597 Å² total; per-residue (Å²): 78,71,72,52,23,57,52,37,69,70,60,81,63,82,89,55,62,48,71,58,48,26,54,32,34,57,40,65,66,52,30,32,80,74,66,44,88,84,53,81,89,72,70,68,51,73,69,56,53,50,52,49,33,51,51,39,44,46,45,49,25,52,70,73,41,61,65,31,75,67,25,53,51,53,51,57,48,54,74,106

Organism: Heterobasidion irregulare (strain TC 32-1) (NCBI:txid747525)